Protein AF-A0A8T7H421-F1 (afdb_monomer)

pLDDT: mean 79.04, std 17.67, range [36.38, 97.75]

Mean predicted aligned error: 9.77 Å

Nearest PDB structures (foldseek):
  7w39-assembly1_E  TM=6.438E-01  e=1.872E-03  Homo sapiens
  6nyv-assembly1_B  TM=5.032E-01  e=3.090E-02  Drosophila melanogaster
  8u9p-assembly1_B  TM=5.678E-01  e=2.489E-01  Saccharomyces cerevisiae
  8ua0-assembly1_A  TM=5.028E-01  e=2.657E-01  Saccharomyces cerevisiae
  8u9c-assembly1_A  TM=4.878E-01  e=1.477E-01  Saccharomyces cerevisiae

Radius of gyration: 18.49 Å; Cα contacts (8 Å, |Δi|>4): 214; chains: 1; bounding box: 47×34×59 Å

Structure (mmCIF, N/CA/C/O backbone):
data_AF-A0A8T7H421-F1
#
_entry.id   AF-A0A8T7H421-F1
#
loop_
_atom_site.group_PDB
_atom_site.id
_atom_site.type_symbol
_atom_site.label_atom_id
_atom_site.label_alt_id
_atom_site.label_comp_id
_atom_site.label_asym_id
_atom_site.label_entity_id
_atom_site.label_seq_id
_atom_site.pdbx_PDB_ins_code
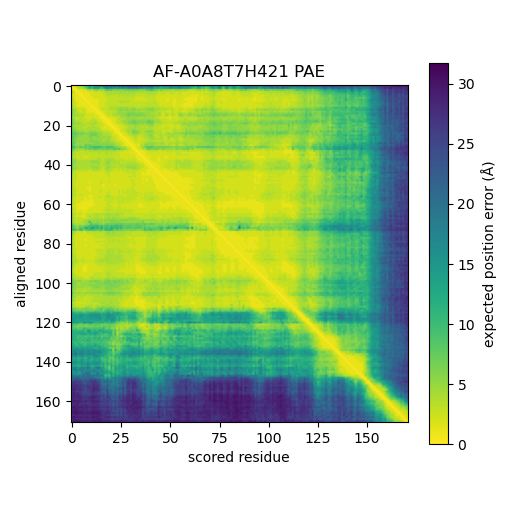_atom_site.Cartn_x
_atom_site.Cartn_y
_atom_site.Cartn_z
_atom_site.occupancy
_atom_site.B_iso_or_equiv
_atom_site.auth_seq_id
_atom_site.auth_comp_id
_atom_site.auth_asym_id
_atom_site.auth_atom_id
_atom_site.pdbx_PDB_model_num
ATOM 1 N N . MET A 1 1 ? -11.837 15.841 2.166 1.00 58.09 1 MET A N 1
ATOM 2 C CA . MET A 1 1 ? -12.319 14.524 1.703 1.00 58.09 1 MET A CA 1
ATOM 3 C C . MET A 1 1 ? -11.837 14.192 0.300 1.00 58.09 1 MET A C 1
ATOM 5 O O . MET A 1 1 ? -11.325 13.095 0.163 1.00 58.09 1 MET A O 1
ATOM 9 N N . SER A 1 2 ? -11.836 15.127 -0.667 1.00 73.56 2 SER A N 1
ATOM 10 C CA . SER A 1 2 ? -11.348 14.857 -2.041 1.00 73.56 2 SER A CA 1
ATOM 11 C C . SER A 1 2 ? -9.979 14.160 -2.110 1.00 73.56 2 SER A C 1
ATOM 13 O O . SER A 1 2 ? -9.803 13.221 -2.872 1.00 73.56 2 SER A O 1
ATOM 15 N N . ARG A 1 3 ? -9.022 14.535 -1.247 1.00 87.00 3 ARG A N 1
ATOM 16 C CA . ARG A 1 3 ? -7.686 13.911 -1.228 1.00 87.00 3 ARG A CA 1
ATOM 17 C C . ARG A 1 3 ? -7.670 12.429 -0.848 1.00 87.00 3 ARG A C 1
ATOM 19 O O . ARG A 1 3 ? -6.850 11.694 -1.381 1.00 87.00 3 ARG A O 1
ATOM 26 N N . LEU A 1 4 ? -8.549 11.983 0.051 1.00 90.12 4 LEU A N 1
ATOM 27 C CA . LEU A 1 4 ? -8.558 10.581 0.476 1.00 90.12 4 LEU A CA 1
ATOM 28 C C . LEU A 1 4 ? -9.050 9.679 -0.663 1.00 90.12 4 LEU A C 1
ATOM 30 O O . LEU A 1 4 ? -8.473 8.626 -0.902 1.00 90.12 4 LEU A O 1
ATOM 34 N N . GLU A 1 5 ? -10.063 10.131 -1.401 1.00 91.31 5 GLU A N 1
ATOM 35 C CA . GLU A 1 5 ? -10.576 9.465 -2.604 1.00 91.31 5 GLU A CA 1
ATOM 36 C C . GLU A 1 5 ? -9.536 9.470 -3.733 1.00 91.31 5 GLU A C 1
ATOM 38 O O . GLU A 1 5 ? -9.371 8.473 -4.430 1.00 91.31 5 GLU A O 1
ATOM 43 N N . GLU A 1 6 ? -8.764 10.554 -3.874 1.00 92.81 6 GLU A N 1
ATOM 44 C CA . GLU A 1 6 ? -7.654 10.622 -4.832 1.00 92.81 6 GLU A CA 1
ATOM 45 C C . GLU A 1 6 ? -6.535 9.613 -4.522 1.00 92.81 6 GLU A C 1
ATOM 47 O O . GLU A 1 6 ? -5.961 9.039 -5.448 1.00 92.81 6 GLU A O 1
ATOM 52 N N . TRP A 1 7 ? -6.230 9.372 -3.242 1.00 94.88 7 TRP A N 1
ATOM 53 C CA . TRP A 1 7 ? -5.279 8.333 -2.826 1.00 94.88 7 TRP A CA 1
ATOM 54 C C . TRP A 1 7 ? -5.855 6.916 -2.929 1.00 94.88 7 TRP A C 1
ATOM 56 O O . TRP A 1 7 ? -5.092 5.965 -3.091 1.00 94.88 7 TRP A O 1
ATOM 66 N N . ASN A 1 8 ? -7.183 6.775 -2.863 1.00 96.31 8 ASN A N 1
ATOM 67 C CA . ASN A 1 8 ? -7.899 5.497 -2.839 1.00 96.31 8 ASN A CA 1
ATOM 68 C C . ASN A 1 8 ? -8.904 5.363 -4.001 1.00 96.31 8 ASN A C 1
ATOM 70 O O . ASN A 1 8 ? -10.081 5.066 -3.787 1.00 96.31 8 ASN A O 1
ATOM 74 N N . PRO A 1 9 ? -8.475 5.543 -5.260 1.00 95.12 9 PRO A N 1
ATOM 75 C CA . PRO A 1 9 ? -9.381 5.620 -6.409 1.00 95.12 9 PRO A CA 1
ATOM 76 C C . PRO A 1 9 ? -10.135 4.306 -6.688 1.00 95.12 9 PRO A C 1
ATOM 78 O O . PRO A 1 9 ? -11.164 4.304 -7.366 1.00 95.12 9 PRO A O 1
ATOM 81 N N . TRP A 1 10 ? -9.665 3.181 -6.146 1.00 94.75 10 TRP A N 1
ATOM 82 C CA . TRP A 1 10 ? -10.363 1.896 -6.218 1.00 94.75 10 TRP A CA 1
ATOM 83 C C . TRP A 1 10 ? -11.687 1.876 -5.447 1.00 94.75 10 TRP A C 1
ATOM 85 O O . TRP A 1 10 ? -12.547 1.075 -5.803 1.00 94.75 10 TRP A O 1
ATOM 95 N N . TRP A 1 11 ? -11.906 2.769 -4.472 1.00 94.81 11 TRP A N 1
ATOM 96 C CA . TRP A 1 11 ? -13.218 2.918 -3.825 1.00 94.81 11 TRP A CA 1
ATOM 97 C C . TRP A 1 11 ? -14.311 3.340 -4.817 1.00 94.81 11 TRP A C 1
ATOM 99 O O . TRP A 1 11 ? -15.482 3.036 -4.619 1.00 94.81 11 TRP A O 1
ATOM 109 N N . GLU A 1 12 ? -13.925 3.970 -5.929 1.00 93.88 12 GLU A N 1
ATOM 110 C CA . GLU A 1 12 ? -14.817 4.330 -7.036 1.00 93.88 12 GLU A CA 1
ATOM 111 C C . GLU A 1 12 ? -14.719 3.349 -8.221 1.00 93.88 12 GLU A C 1
ATOM 113 O O . GLU A 1 12 ? -15.194 3.636 -9.321 1.00 93.88 12 GLU A O 1
ATOM 118 N N . GLY A 1 13 ? -14.047 2.207 -8.042 1.00 91.31 13 GLY A N 1
ATOM 119 C CA . GLY A 1 13 ? -13.808 1.228 -9.104 1.00 91.31 13 GLY A CA 1
ATOM 120 C C . GLY A 1 13 ? -12.810 1.685 -10.176 1.00 91.31 13 GLY A C 1
ATOM 121 O O . GLY A 1 13 ? -12.728 1.067 -11.239 1.00 91.31 13 GLY A O 1
ATOM 122 N N . LYS A 1 14 ? -12.040 2.756 -9.934 1.00 92.12 14 LYS A N 1
ATOM 123 C CA . LYS A 1 14 ? -11.015 3.225 -10.875 1.00 92.12 14 LYS A CA 1
ATOM 124 C C . 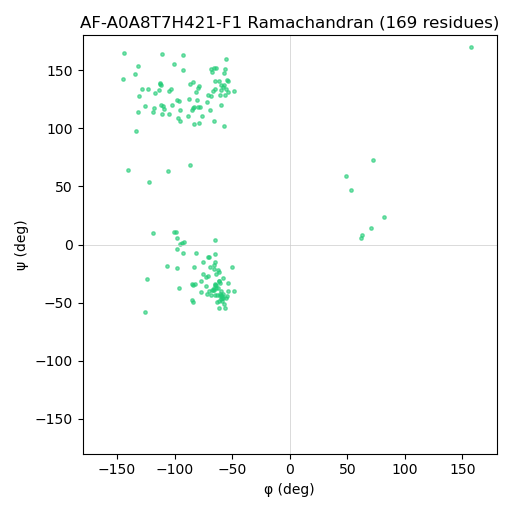LYS A 1 14 ? -9.735 2.403 -10.724 1.00 92.12 14 LYS A C 1
ATOM 126 O O . LYS A 1 14 ? -9.198 2.250 -9.627 1.00 92.12 14 LYS A O 1
ATOM 131 N N . SER A 1 15 ? -9.204 1.928 -11.849 1.00 89.31 15 SER A N 1
ATOM 132 C CA . SER A 1 15 ? -7.878 1.305 -11.890 1.00 89.31 15 SER A CA 1
ATOM 133 C C . SER A 1 15 ? -6.778 2.367 -11.900 1.00 89.31 15 SER A C 1
ATOM 135 O O . SER A 1 15 ? -6.829 3.328 -12.665 1.00 89.31 15 SER A O 1
ATOM 137 N N . THR A 1 16 ? -5.755 2.158 -11.074 1.00 87.56 16 THR A N 1
ATOM 138 C CA . THR A 1 16 ? -4.487 2.914 -11.086 1.00 87.56 16 THR A CA 1
ATOM 139 C C . THR A 1 16 ? -3.372 2.205 -11.841 1.00 87.56 16 THR A C 1
ATOM 141 O O . THR A 1 16 ? -2.271 2.744 -11.964 1.00 87.56 16 THR A O 1
ATOM 144 N N . LEU A 1 17 ? -3.624 0.986 -12.315 1.00 86.50 17 LEU A N 1
ATOM 145 C CA . LEU A 1 17 ? -2.619 0.197 -13.005 1.00 86.50 17 LEU A CA 1
ATOM 146 C C . LEU A 1 17 ? -2.607 0.548 -14.492 1.00 86.50 17 LEU A C 1
ATOM 148 O O . LEU A 1 17 ? -3.673 0.676 -15.103 1.00 86.50 17 LEU A O 1
ATOM 152 N N . PRO A 1 18 ? -1.419 0.670 -15.102 1.00 78.75 18 PRO A N 1
ATOM 153 C CA . PRO A 1 18 ? -1.322 0.847 -16.539 1.00 78.75 18 PRO A CA 1
ATOM 154 C C . PRO A 1 18 ? -1.823 -0.414 -17.261 1.00 78.75 18 PRO A C 1
ATOM 156 O O . PRO A 1 18 ? -1.733 -1.527 -16.743 1.00 78.75 18 PRO A O 1
ATOM 159 N N . SER A 1 19 ? -2.339 -0.251 -18.481 1.00 79.25 19 SER A N 1
ATOM 160 C CA . SER A 1 19 ? -2.913 -1.354 -19.270 1.00 79.25 19 SER A CA 1
ATOM 161 C C . SER A 1 19 ? -1.907 -2.454 -19.621 1.00 79.25 19 SER A C 1
ATOM 163 O O . SER A 1 19 ? -2.299 -3.571 -19.936 1.00 79.25 19 SER A O 1
ATOM 165 N N . ASP A 1 20 ? -0.617 -2.126 -19.606 1.00 75.44 20 ASP A N 1
ATOM 166 C CA . ASP A 1 20 ? 0.501 -3.030 -19.862 1.00 75.44 20 ASP A CA 1
ATOM 167 C C . ASP A 1 20 ? 1.152 -3.551 -18.562 1.00 75.44 20 ASP A C 1
ATOM 169 O O . ASP A 1 20 ? 2.216 -4.162 -18.620 1.00 75.44 20 ASP A O 1
ATOM 173 N N . PHE A 1 21 ? 0.533 -3.335 -17.390 1.00 79.50 21 PHE A N 1
ATOM 174 C CA . PHE A 1 21 ? 1.025 -3.845 -16.107 1.00 79.50 21 PHE A CA 1
ATOM 175 C C . PHE A 1 21 ? 1.219 -5.363 -16.116 1.00 79.50 21 PHE A C 1
ATOM 177 O O . PHE A 1 21 ? 0.336 -6.118 -16.520 1.00 79.50 21 PHE A O 1
ATOM 184 N N . ILE A 1 22 ? 2.366 -5.803 -15.597 1.00 77.31 22 ILE A N 1
ATOM 185 C CA . ILE A 1 22 ? 2.711 -7.217 -15.457 1.00 77.31 22 ILE A CA 1
ATOM 186 C C . ILE A 1 22 ? 2.564 -7.603 -13.980 1.00 77.31 22 ILE A C 1
ATOM 188 O O . ILE A 1 22 ? 3.358 -7.140 -13.151 1.00 77.31 22 ILE A O 1
ATOM 192 N N . PRO A 1 23 ? 1.578 -8.450 -13.631 1.00 81.81 23 PRO A N 1
ATOM 193 C CA . PRO A 1 23 ? 1.422 -8.954 -12.276 1.00 81.81 23 PRO A CA 1
ATOM 194 C C . PRO A 1 23 ? 2.670 -9.686 -11.796 1.00 81.81 23 PRO A C 1
ATOM 196 O O . PRO A 1 23 ? 3.236 -10.520 -12.502 1.00 81.81 23 PRO A O 1
ATOM 199 N N . ARG A 1 24 ? 3.074 -9.399 -10.559 1.00 78.94 24 ARG A N 1
ATOM 200 C CA . ARG A 1 24 ? 4.169 -10.118 -9.908 1.00 78.94 24 ARG A CA 1
ATOM 201 C C . ARG A 1 24 ? 3.648 -11.398 -9.278 1.00 78.94 24 ARG A C 1
ATOM 203 O O . ARG A 1 24 ? 2.593 -11.386 -8.645 1.00 78.94 24 ARG A O 1
ATOM 210 N N . GLN A 1 25 ? 4.415 -12.477 -9.389 1.00 78.31 25 GLN A N 1
ATOM 211 C CA . GLN A 1 25 ? 4.092 -13.748 -8.738 1.00 78.31 25 GLN A CA 1
ATOM 212 C C . GLN A 1 25 ? 4.657 -13.753 -7.315 1.00 78.31 25 GLN A C 1
ATOM 214 O O . GLN A 1 25 ? 5.633 -14.438 -7.013 1.00 78.31 25 GLN A O 1
ATOM 219 N N . ILE A 1 26 ? 4.080 -12.914 -6.452 1.00 81.00 26 ILE A N 1
ATOM 220 C CA . ILE A 1 26 ? 4.490 -12.779 -5.052 1.00 81.00 26 ILE A CA 1
ATOM 221 C C . ILE A 1 26 ? 3.319 -13.177 -4.168 1.00 81.00 26 ILE A C 1
ATOM 223 O O . ILE A 1 26 ? 2.272 -12.533 -4.178 1.00 81.00 26 ILE A O 1
ATOM 227 N N . GLU A 1 27 ? 3.522 -14.226 -3.382 1.00 83.81 27 GLU A N 1
ATOM 228 C CA . GLU A 1 27 ? 2.584 -14.623 -2.342 1.00 83.81 27 GLU A CA 1
ATOM 229 C C . GLU A 1 27 ? 2.795 -13.741 -1.111 1.00 83.81 27 GLU A C 1
ATOM 231 O O . GLU A 1 27 ? 3.904 -13.643 -0.578 1.00 83.81 27 GLU A O 1
ATOM 236 N N . ILE A 1 28 ? 1.727 -13.082 -0.661 1.00 84.56 28 ILE A N 1
ATOM 237 C CA . ILE A 1 28 ? 1.751 -12.353 0.605 1.00 84.56 28 ILE A CA 1
ATOM 238 C C . ILE A 1 28 ? 1.484 -13.361 1.728 1.00 84.56 28 ILE A C 1
ATOM 240 O O . ILE A 1 28 ? 0.411 -13.970 1.741 1.00 84.56 28 ILE A O 1
ATOM 244 N N . PRO A 1 29 ? 2.425 -13.558 2.671 1.00 84.81 29 PRO A N 1
ATOM 245 C CA . PRO A 1 29 ? 2.216 -14.487 3.772 1.00 84.81 29 PRO A CA 1
ATOM 246 C C . PRO A 1 29 ? 1.064 -14.009 4.657 1.00 84.81 29 PRO A C 1
ATOM 248 O O . PRO A 1 29 ? 0.829 -12.809 4.799 1.00 84.81 29 PRO A O 1
ATOM 251 N N . SER A 1 30 ? 0.370 -14.940 5.310 1.00 84.94 30 SER A N 1
ATOM 252 C CA . SER A 1 30 ? -0.602 -14.584 6.343 1.00 84.94 30 SER A CA 1
ATOM 253 C C . SER A 1 30 ? 0.085 -13.806 7.468 1.00 84.94 30 SER A C 1
ATOM 255 O O . SER A 1 30 ? 1.118 -14.241 7.979 1.00 84.94 30 SER A O 1
ATOM 257 N N . PHE A 1 31 ? -0.509 -12.692 7.888 1.00 84.94 31 PHE A N 1
ATOM 258 C CA . PHE A 1 31 ? -0.013 -11.874 8.991 1.00 84.94 31 PHE A CA 1
ATOM 259 C C . PHE A 1 31 ? -1.156 -11.480 9.930 1.00 84.94 31 PHE A C 1
ATOM 261 O O . PHE A 1 31 ? -2.298 -11.290 9.499 1.00 84.94 31 PHE A O 1
ATOM 268 N N . ASN A 1 32 ? -0.836 -11.376 11.223 1.00 79.94 32 ASN A N 1
ATOM 269 C CA . ASN A 1 32 ? -1.830 -11.119 12.267 1.00 79.94 32 ASN A CA 1
ATOM 270 C C . ASN A 1 32 ? -2.133 -9.625 12.415 1.00 79.94 32 ASN A C 1
ATOM 272 O O . ASN A 1 32 ? -3.296 -9.244 12.387 1.00 79.94 32 ASN A O 1
ATOM 276 N N . HIS A 1 33 ? -1.092 -8.792 12.528 1.00 85.81 33 HIS A N 1
ATOM 277 C CA . HIS A 1 33 ? -1.239 -7.347 12.744 1.00 85.81 33 HIS A CA 1
ATOM 278 C C . HIS A 1 33 ? -0.487 -6.531 11.703 1.00 85.81 33 HIS A C 1
ATOM 280 O O . HIS A 1 33 ? -1.107 -5.772 10.972 1.00 85.81 33 HIS A O 1
ATOM 286 N N . THR A 1 34 ? 0.827 -6.718 11.578 1.00 90.88 34 THR A N 1
ATOM 287 C CA . THR A 1 34 ? 1.654 -5.876 10.707 1.00 90.88 34 THR A CA 1
ATOM 288 C C . THR A 1 34 ? 2.498 -6.717 9.762 1.00 90.88 34 THR A C 1
ATOM 290 O O . THR A 1 34 ? 3.162 -7.662 10.187 1.00 90.88 34 THR A O 1
ATOM 293 N N . LEU A 1 35 ? 2.512 -6.333 8.489 1.00 91.62 35 LEU A N 1
ATOM 294 C CA . LEU A 1 35 ? 3.448 -6.810 7.479 1.00 91.62 35 LEU A CA 1
ATOM 295 C C . LEU A 1 35 ? 4.278 -5.628 6.980 1.00 91.62 35 LEU A C 1
ATOM 297 O O . LEU A 1 35 ? 3.718 -4.610 6.593 1.00 91.62 35 LEU A O 1
ATOM 301 N N . SER A 1 36 ? 5.603 -5.755 6.946 1.00 91.38 36 SER A N 1
ATOM 302 C CA . SER A 1 36 ? 6.445 -4.753 6.280 1.00 91.38 36 SER A CA 1
ATOM 303 C C . SER A 1 36 ? 6.765 -5.195 4.854 1.00 91.38 36 SER A C 1
ATOM 305 O O . SER A 1 36 ? 7.326 -6.267 4.666 1.00 91.38 36 SER A O 1
ATOM 307 N N . LEU A 1 37 ? 6.447 -4.386 3.850 1.00 91.31 37 LEU A N 1
ATOM 308 C CA . LEU A 1 37 ? 6.919 -4.540 2.478 1.00 91.31 37 LEU A CA 1
ATOM 309 C C . LEU A 1 37 ? 8.158 -3.663 2.282 1.00 91.31 37 LEU A C 1
ATOM 311 O O . LEU A 1 37 ? 8.064 -2.439 2.186 1.00 91.31 37 LEU A O 1
ATOM 315 N N . THR A 1 38 ? 9.327 -4.285 2.211 1.00 89.44 38 THR A N 1
ATOM 316 C CA . THR A 1 38 ? 10.604 -3.571 2.110 1.00 89.44 38 THR A CA 1
ATOM 317 C C . THR A 1 38 ? 11.226 -3.768 0.738 1.00 89.44 38 THR A C 1
ATOM 319 O O . THR A 1 38 ? 10.821 -4.633 -0.031 1.00 89.44 38 THR A O 1
ATOM 322 N N . GLY A 1 39 ? 12.203 -2.945 0.372 1.00 85.62 39 GLY A N 1
ATOM 323 C CA . GLY A 1 39 ? 12.921 -3.114 -0.888 1.00 85.62 39 GLY A CA 1
ATOM 324 C C . GLY A 1 39 ? 13.566 -1.829 -1.368 1.00 85.62 39 GLY A C 1
ATOM 325 O O . GLY A 1 39 ? 13.286 -0.743 -0.855 1.00 85.62 39 GLY A O 1
ATOM 326 N N . VAL A 1 40 ? 14.407 -1.941 -2.393 1.00 80.00 40 VAL A N 1
ATOM 327 C CA . VAL A 1 40 ? 15.110 -0.790 -2.975 1.00 80.00 40 VAL A CA 1
ATOM 328 C C . VAL A 1 40 ? 14.131 0.297 -3.437 1.00 80.00 40 VAL A C 1
ATOM 330 O O . VAL A 1 40 ? 12.980 0.017 -3.807 1.00 80.00 40 VAL A O 1
ATOM 333 N N . LYS A 1 41 ? 14.580 1.558 -3.420 1.00 80.12 41 LYS A N 1
ATOM 334 C CA . LYS A 1 41 ? 13.832 2.653 -4.053 1.00 80.12 41 LYS A CA 1
ATOM 335 C C . LYS A 1 41 ? 13.550 2.295 -5.509 1.00 80.12 41 LYS A C 1
ATOM 337 O O . LYS A 1 41 ? 14.377 1.666 -6.166 1.00 80.12 41 LYS A O 1
ATOM 342 N N . TYR A 1 42 ? 12.358 2.660 -5.969 1.00 79.50 42 TYR A N 1
ATOM 343 C CA . TYR A 1 42 ? 11.844 2.319 -7.295 1.00 79.50 42 TYR A CA 1
ATOM 344 C C . TYR A 1 42 ? 11.651 0.823 -7.563 1.00 79.50 42 TYR A C 1
ATOM 346 O O . TYR A 1 42 ? 11.293 0.474 -8.668 1.00 79.50 42 TYR A O 1
ATOM 354 N N . GLY A 1 43 ? 11.776 -0.080 -6.586 1.00 80.06 43 GLY A N 1
ATOM 355 C CA . GLY A 1 43 ? 11.588 -1.519 -6.823 1.00 80.06 43 GLY A CA 1
ATOM 356 C C . GLY A 1 43 ? 10.170 -1.960 -7.225 1.00 80.06 43 GLY A C 1
ATOM 357 O O . GLY A 1 43 ? 9.943 -3.160 -7.342 1.00 80.06 43 GLY A O 1
ATOM 358 N N . GLY A 1 44 ? 9.220 -1.035 -7.414 1.00 85.19 44 GLY A N 1
ATOM 359 C CA . GLY A 1 44 ? 7.823 -1.312 -7.768 1.00 85.19 44 GLY A CA 1
ATOM 360 C C . GLY A 1 44 ? 6.914 -1.681 -6.590 1.00 85.19 44 GLY A C 1
ATOM 361 O O . GLY A 1 44 ? 5.907 -2.350 -6.799 1.00 85.19 44 GLY A O 1
ATOM 362 N N . LYS A 1 45 ? 7.260 -1.267 -5.360 1.00 89.25 45 LYS A N 1
ATOM 363 C CA . LYS A 1 45 ? 6.492 -1.556 -4.130 1.00 89.25 45 LYS A CA 1
ATOM 364 C C . LYS A 1 45 ? 5.079 -0.978 -4.169 1.00 89.25 45 LYS A C 1
ATOM 366 O O . LYS A 1 45 ? 4.120 -1.734 -4.061 1.00 89.25 45 LYS A O 1
ATOM 371 N N . THR A 1 46 ? 4.957 0.324 -4.411 1.00 91.38 46 THR A N 1
ATOM 372 C CA . THR A 1 46 ? 3.672 1.028 -4.519 1.00 91.38 46 THR A CA 1
ATOM 373 C C . THR A 1 46 ? 2.798 0.426 -5.618 1.00 91.38 46 THR A C 1
ATOM 375 O O . THR A 1 46 ? 1.639 0.102 -5.387 1.00 91.38 46 THR A O 1
ATOM 378 N N . THR A 1 47 ? 3.369 0.164 -6.799 1.00 90.50 47 THR A N 1
ATOM 379 C CA . THR A 1 47 ? 2.634 -0.450 -7.917 1.00 90.50 47 THR A CA 1
ATOM 380 C C . THR A 1 47 ? 2.153 -1.863 -7.584 1.00 90.50 47 THR A C 1
ATOM 382 O O . THR A 1 47 ? 1.007 -2.203 -7.870 1.00 90.50 47 THR A O 1
ATOM 385 N N . PHE A 1 48 ? 2.999 -2.684 -6.951 1.00 90.50 48 PHE A N 1
ATOM 386 C CA . PHE A 1 48 ? 2.603 -4.012 -6.481 1.00 90.50 48 PHE A CA 1
ATOM 387 C C . PHE A 1 48 ? 1.454 -3.932 -5.472 1.00 90.50 48 PHE A C 1
ATOM 389 O O . PHE A 1 48 ? 0.498 -4.693 -5.580 1.00 90.50 48 PHE A O 1
ATOM 396 N N . ILE A 1 49 ? 1.521 -2.992 -4.531 1.00 93.25 49 ILE A N 1
ATOM 397 C CA . ILE A 1 49 ? 0.473 -2.788 -3.534 1.00 93.25 49 ILE A CA 1
ATOM 398 C C . ILE A 1 49 ? -0.834 -2.334 -4.174 1.00 93.25 49 ILE A C 1
ATOM 400 O O . ILE A 1 49 ? -1.875 -2.883 -3.841 1.00 93.25 49 ILE A O 1
ATOM 404 N N . HIS A 1 50 ? -0.801 -1.407 -5.129 1.00 93.25 50 HIS A N 1
ATOM 405 C CA . HIS A 1 50 ? -2.004 -0.993 -5.854 1.00 93.25 50 HIS A CA 1
ATOM 406 C C . HIS A 1 50 ? -2.672 -2.177 -6.560 1.00 93.25 50 HIS A C 1
ATOM 408 O O . HIS A 1 50 ? -3.891 -2.332 -6.496 1.00 93.25 50 HIS A O 1
ATOM 414 N N . TYR A 1 51 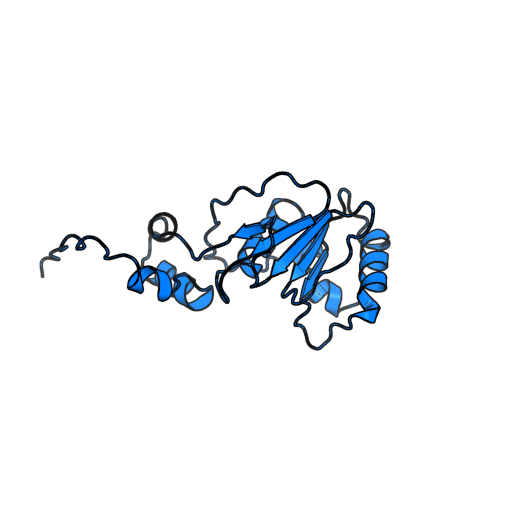? -1.872 -3.045 -7.186 1.00 91.75 51 TYR A N 1
ATOM 415 C CA . TYR A 1 51 ? -2.371 -4.290 -7.758 1.00 91.75 51 TYR A CA 1
ATOM 416 C C . TYR A 1 51 ? -2.971 -5.207 -6.693 1.00 91.75 51 TYR A C 1
ATOM 418 O O . TYR A 1 51 ? -4.102 -5.662 -6.842 1.00 91.75 51 TYR A O 1
ATOM 426 N N . PHE A 1 52 ? -2.254 -5.426 -5.595 1.00 92.44 52 PHE A N 1
ATOM 427 C CA . PHE A 1 52 ? -2.701 -6.282 -4.504 1.00 92.44 52 PHE A CA 1
ATOM 428 C C . PHE A 1 52 ? -4.030 -5.816 -3.888 1.00 92.44 52 PHE A C 1
ATOM 430 O O . PHE A 1 52 ? -4.934 -6.627 -3.693 1.00 92.44 52 PHE A O 1
ATOM 437 N N . ILE A 1 53 ? -4.172 -4.511 -3.641 1.00 93.94 53 ILE A N 1
ATOM 438 C CA . ILE A 1 53 ? -5.401 -3.873 -3.156 1.00 93.94 53 ILE A CA 1
ATOM 439 C C . ILE A 1 53 ? -6.557 -4.173 -4.105 1.00 93.94 53 ILE A C 1
ATOM 441 O O . ILE A 1 53 ? -7.563 -4.732 -3.685 1.00 93.94 53 ILE A O 1
ATOM 445 N N . GLN A 1 54 ? -6.403 -3.868 -5.395 1.00 92.25 54 GLN A N 1
ATOM 446 C CA . GLN A 1 54 ? -7.486 -4.040 -6.367 1.00 92.25 54 GLN A CA 1
ATOM 447 C C . GLN A 1 54 ? -7.941 -5.498 -6.510 1.00 92.25 54 GLN A C 1
ATOM 449 O O . GLN A 1 54 ? -9.111 -5.735 -6.790 1.00 92.25 54 GLN A O 1
ATOM 454 N N . GLN A 1 55 ? -7.038 -6.468 -6.333 1.00 91.38 55 GLN A N 1
ATOM 455 C CA . GLN A 1 55 ? -7.376 -7.888 -6.470 1.00 91.38 55 GLN A CA 1
ATOM 456 C C . GLN A 1 55 ? -7.966 -8.509 -5.200 1.00 91.38 55 GLN A C 1
ATOM 458 O O . GLN A 1 55 ? -8.786 -9.420 -5.297 1.00 91.38 55 GLN A O 1
ATOM 463 N N . HIS A 1 56 ? -7.533 -8.066 -4.017 1.00 92.31 56 HIS A N 1
ATOM 464 C CA . HIS A 1 56 ? -7.822 -8.780 -2.768 1.00 92.31 56 HIS A CA 1
ATOM 465 C C . HIS A 1 56 ? -8.516 -7.933 -1.707 1.00 92.31 56 HIS A C 1
ATOM 467 O O . HIS A 1 56 ? -9.264 -8.476 -0.899 1.00 92.31 56 HIS A O 1
ATOM 473 N N . TYR A 1 57 ? -8.277 -6.623 -1.699 1.00 94.44 57 TYR A N 1
ATOM 474 C CA . TYR A 1 57 ? -8.752 -5.716 -0.658 1.00 94.44 57 TYR A CA 1
ATOM 475 C C . TYR A 1 57 ? -9.210 -4.381 -1.255 1.00 94.44 57 TYR A C 1
ATOM 477 O O . TYR A 1 57 ? -8.621 -3.345 -0.949 1.00 94.44 57 TYR A O 1
ATOM 485 N N . PRO A 1 58 ? -10.265 -4.370 -2.092 1.00 95.38 58 PRO A N 1
ATOM 486 C CA . PRO A 1 58 ? -10.760 -3.147 -2.729 1.00 95.38 58 PRO A CA 1
ATOM 487 C C . PRO A 1 58 ? -11.329 -2.132 -1.723 1.00 95.38 58 PRO A C 1
ATOM 489 O O . PRO A 1 58 ? -11.614 -1.000 -2.086 1.00 95.38 58 PRO A O 1
ATOM 492 N N . GLU A 1 59 ? -11.475 -2.520 -0.456 1.00 96.88 59 GLU A N 1
ATOM 493 C CA . GLU A 1 59 ? -11.866 -1.656 0.657 1.00 96.88 59 GLU A CA 1
ATOM 494 C C . GLU A 1 59 ? -10.652 -1.178 1.472 1.00 96.88 59 GLU A C 1
ATOM 496 O O . GLU A 1 59 ? -10.836 -0.597 2.529 1.00 96.88 59 GLU A O 1
ATOM 501 N N . ALA A 1 60 ? -9.403 -1.447 1.080 1.00 97.44 60 ALA A N 1
ATOM 502 C CA . ALA A 1 60 ? -8.245 -1.019 1.869 1.00 97.44 60 ALA A CA 1
ATOM 503 C C . ALA A 1 60 ? -8.095 0.511 1.876 1.00 97.44 60 ALA A C 1
ATOM 505 O O . ALA A 1 60 ? -8.404 1.177 0.883 1.00 97.44 60 ALA A O 1
ATOM 506 N N . LEU A 1 61 ? -7.568 1.039 2.983 1.00 97.62 61 LEU A N 1
ATOM 507 C CA . LEU A 1 61 ? -7.131 2.425 3.115 1.00 97.62 61 LEU A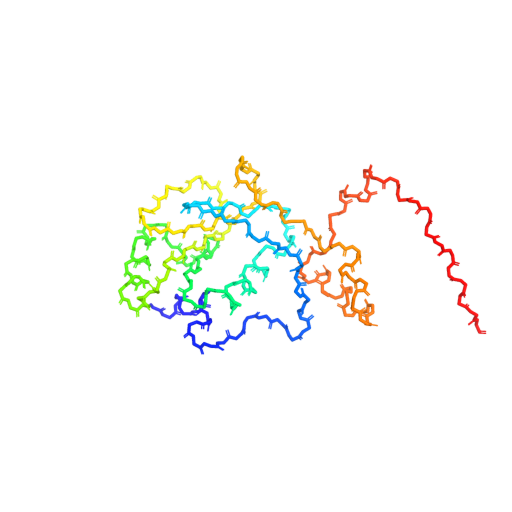 CA 1
ATOM 508 C C . LEU A 1 61 ? -5.630 2.519 2.837 1.00 97.62 61 LEU A C 1
ATOM 510 O O . LEU A 1 61 ? -4.816 2.005 3.596 1.00 97.62 61 LEU A O 1
ATOM 514 N N . TYR A 1 62 ? -5.262 3.218 1.777 1.00 97.75 62 TYR A N 1
ATOM 515 C CA . TYR A 1 62 ? -3.899 3.580 1.422 1.00 97.75 62 TYR A CA 1
ATOM 516 C C . TYR A 1 62 ? -3.626 5.046 1.763 1.00 97.75 62 TYR A C 1
ATOM 518 O O . TYR A 1 62 ? -4.429 5.934 1.457 1.00 97.75 62 TYR A O 1
ATOM 526 N N . ILE A 1 63 ? -2.475 5.293 2.388 1.00 96.19 63 ILE A N 1
ATOM 527 C CA . ILE A 1 63 ? -2.000 6.626 2.751 1.00 96.19 63 ILE A CA 1
ATOM 528 C C . ILE A 1 63 ? -0.537 6.770 2.304 1.00 96.19 63 ILE A C 1
ATOM 530 O O . ILE A 1 63 ? 0.338 6.102 2.864 1.00 96.19 63 ILE A O 1
ATOM 534 N N . PRO A 1 64 ? -0.240 7.658 1.340 1.00 95.31 64 PRO A N 1
ATOM 535 C CA . PRO A 1 64 ? 1.127 8.018 0.989 1.00 95.31 64 PRO A CA 1
ATOM 536 C C . PRO A 1 64 ? 1.688 9.019 2.009 1.00 95.31 64 PRO A C 1
ATOM 538 O O . PRO A 1 64 ? 1.346 10.200 1.974 1.00 95.31 64 PRO A O 1
ATOM 541 N N . LEU A 1 65 ? 2.563 8.579 2.921 1.00 93.88 65 LEU A N 1
ATOM 542 C CA . LEU A 1 65 ? 3.105 9.463 3.967 1.00 93.88 65 LEU A CA 1
ATOM 543 C C . LEU A 1 65 ? 4.057 10.534 3.415 1.00 93.88 65 LEU A C 1
ATOM 545 O O . LEU A 1 65 ? 4.295 11.543 4.076 1.00 93.88 65 LEU A O 1
ATOM 549 N N . SER A 1 66 ? 4.587 10.325 2.208 1.00 91.56 66 SER A N 1
ATOM 550 C CA . SER A 1 66 ? 5.425 11.284 1.485 1.00 91.56 66 SER A CA 1
ATOM 551 C C . SER A 1 66 ? 4.630 12.374 0.753 1.00 91.56 66 SER A C 1
ATOM 553 O O . SER A 1 66 ? 5.232 13.315 0.229 1.00 91.56 66 SER A O 1
ATOM 555 N N . ASP A 1 67 ? 3.295 12.284 0.707 1.00 92.94 67 ASP A N 1
ATOM 556 C CA . ASP A 1 67 ? 2.454 13.304 0.080 1.00 92.94 67 ASP A CA 1
ATOM 557 C C . ASP A 1 67 ? 2.501 14.613 0.897 1.00 92.94 67 ASP A C 1
ATOM 559 O O . ASP A 1 67 ? 2.253 14.598 2.104 1.00 92.94 67 ASP A O 1
ATOM 563 N N . PRO A 1 68 ? 2.789 15.774 0.277 1.00 89.69 68 PRO A N 1
ATOM 564 C CA . PRO A 1 68 ? 2.934 17.045 0.992 1.00 89.69 68 PRO A CA 1
ATOM 565 C C . PRO A 1 68 ? 1.643 17.543 1.658 1.00 89.69 68 PRO A C 1
ATOM 567 O O . PRO A 1 68 ? 1.693 18.459 2.479 1.00 89.69 68 PRO A O 1
ATOM 570 N N . TYR A 1 69 ? 0.486 16.983 1.301 1.00 88.25 69 TYR A N 1
ATOM 571 C CA . TYR A 1 69 ? -0.802 17.288 1.919 1.00 88.25 69 TYR A CA 1
ATOM 572 C C . TYR A 1 69 ? -1.141 16.341 3.074 1.00 88.25 69 TYR A C 1
ATOM 574 O O . TYR A 1 69 ? -2.130 16.571 3.777 1.00 88.25 69 TYR A O 1
ATOM 582 N N . PHE A 1 70 ? -0.344 15.294 3.299 1.00 89.31 70 PHE A N 1
ATOM 583 C CA . PHE A 1 70 ? -0.492 14.441 4.464 1.00 89.31 70 PHE A CA 1
ATOM 584 C C . PHE A 1 70 ? -0.046 15.185 5.729 1.00 89.31 70 PHE A C 1
ATOM 586 O O . PHE A 1 70 ? 1.056 15.723 5.816 1.00 89.31 70 PHE A O 1
ATOM 593 N N . ASN A 1 71 ? -0.911 15.189 6.743 1.00 87.75 71 ASN A N 1
ATOM 594 C CA . ASN A 1 71 ? -0.570 15.668 8.075 1.00 87.75 71 ASN A CA 1
ATOM 595 C C . ASN A 1 71 ? -0.514 14.470 9.039 1.00 87.75 71 ASN A C 1
ATOM 597 O O . ASN A 1 71 ? -1.551 13.840 9.258 1.00 87.75 71 ASN A O 1
ATOM 601 N N . PRO A 1 72 ? 0.629 14.170 9.677 1.00 81.12 72 PRO A N 1
ATOM 602 C CA . PRO A 1 72 ? 0.739 13.056 10.618 1.00 81.12 72 PRO A CA 1
ATOM 603 C C . PRO A 1 72 ? -0.296 13.078 11.749 1.00 81.12 72 PRO A C 1
ATOM 605 O O . PRO A 1 72 ? -0.774 12.024 12.162 1.00 81.12 72 PRO A O 1
ATOM 608 N N . THR A 1 73 ? -0.711 14.262 12.217 1.00 81.88 73 THR A N 1
ATOM 609 C CA . THR A 1 73 ? -1.720 14.376 13.286 1.00 81.88 73 THR A CA 1
ATOM 610 C C . THR A 1 73 ? -3.132 13.999 12.834 1.00 81.88 73 THR A C 1
ATOM 612 O O . THR A 1 73 ? -4.018 13.843 13.669 1.00 81.88 73 THR A O 1
ATOM 615 N N . SER A 1 74 ? -3.350 13.831 11.526 1.00 85.75 74 SER A N 1
ATOM 616 C CA . SER A 1 74 ? -4.642 13.461 10.939 1.00 85.75 74 SER A CA 1
ATOM 617 C C . SER A 1 74 ? -4.804 11.961 10.680 1.00 85.75 74 SER A C 1
ATOM 619 O O . SER A 1 74 ? -5.870 11.548 10.232 1.00 85.75 74 SER A O 1
ATOM 621 N N . LEU A 1 75 ? -3.805 11.123 10.999 1.00 90.25 75 LEU A N 1
ATOM 622 C CA . LEU A 1 75 ? -3.904 9.677 10.767 1.00 90.25 75 LEU A CA 1
ATOM 623 C C . LEU A 1 75 ? -5.139 9.070 11.449 1.00 90.25 75 LEU A C 1
ATOM 625 O O . LEU A 1 75 ? -5.890 8.348 10.800 1.00 90.25 75 LEU A O 1
ATOM 629 N N . SER A 1 76 ? -5.401 9.410 12.715 1.00 91.50 76 SER A N 1
ATOM 630 C CA . SER A 1 76 ? -6.599 8.937 13.423 1.00 91.50 76 SER A CA 1
ATOM 631 C C . SER A 1 76 ? -7.890 9.361 12.724 1.00 91.50 76 SER A C 1
ATOM 633 O O . SER A 1 76 ? -8.793 8.548 12.580 1.00 91.50 76 SER A O 1
ATOM 635 N N . GLN A 1 77 ? -7.954 10.588 12.203 1.00 92.50 77 GLN A N 1
ATOM 636 C CA . GLN A 1 77 ? -9.124 11.101 11.486 1.00 92.50 77 GLN A CA 1
ATOM 637 C C . GLN A 1 77 ? -9.369 10.344 10.175 1.00 92.50 77 GLN A C 1
ATOM 639 O O . GLN A 1 77 ? -10.515 10.055 9.834 1.00 92.50 77 GLN A O 1
ATOM 644 N N . TYR A 1 78 ? -8.307 9.987 9.445 1.00 93.94 78 TYR A N 1
ATOM 645 C CA . TYR A 1 78 ? -8.433 9.163 8.239 1.00 93.94 78 TYR A CA 1
ATOM 646 C C . TYR A 1 78 ? -8.909 7.751 8.560 1.00 93.94 78 TYR A C 1
ATOM 648 O O . TYR A 1 78 ? -9.745 7.213 7.837 1.00 93.94 78 TYR A O 1
ATOM 656 N N . VAL A 1 79 ? -8.418 7.170 9.655 1.00 94.44 79 VAL A N 1
ATOM 657 C CA . VAL A 1 79 ? -8.836 5.841 10.111 1.00 94.44 79 VAL A CA 1
ATOM 658 C C . VAL A 1 79 ? -10.284 5.851 10.595 1.00 94.44 79 VAL A C 1
ATOM 660 O O . VAL A 1 79 ? -11.051 4.971 10.221 1.00 94.44 79 VAL A O 1
ATOM 663 N N . GLU A 1 80 ? -10.694 6.860 11.359 1.00 94.56 80 GLU A N 1
ATOM 664 C CA . GLU A 1 80 ? -12.083 7.033 11.792 1.00 94.56 80 GLU A CA 1
ATOM 665 C C . GLU A 1 80 ? -13.032 7.171 10.599 1.00 94.56 80 GLU A C 1
ATOM 667 O O . GLU A 1 80 ? -14.054 6.486 10.543 1.00 94.56 80 GLU A O 1
ATOM 672 N N . TYR A 1 81 ? -12.678 8.006 9.616 1.00 94.12 81 TYR A N 1
ATOM 673 C CA . TYR A 1 81 ? -13.438 8.118 8.373 1.00 94.12 81 TYR A CA 1
ATOM 674 C C . TYR A 1 81 ? -13.525 6.774 7.651 1.00 94.12 81 TYR A C 1
ATOM 676 O O . TYR A 1 81 ? -14.608 6.351 7.262 1.00 94.12 81 TYR A O 1
ATOM 684 N N . TYR A 1 82 ? -12.392 6.092 7.495 1.00 95.88 82 TYR A N 1
ATOM 685 C CA . TYR A 1 82 ? -12.314 4.804 6.823 1.00 95.88 82 TYR A CA 1
ATOM 686 C C . TYR A 1 82 ? -13.237 3.764 7.465 1.00 95.88 82 TYR A C 1
ATOM 688 O O . TYR A 1 82 ? -14.067 3.163 6.787 1.00 95.88 82 TYR A O 1
ATOM 696 N N . LEU A 1 83 ? -13.156 3.601 8.783 1.00 96.44 83 LEU A N 1
ATOM 697 C CA . LEU A 1 83 ? -13.982 2.638 9.505 1.00 96.44 83 LEU A CA 1
ATOM 698 C C . LEU A 1 83 ? -15.472 2.986 9.454 1.00 96.44 83 LEU A C 1
ATOM 700 O O . LEU A 1 83 ? -16.304 2.086 9.426 1.00 96.44 83 LEU A O 1
ATOM 704 N N . LYS A 1 84 ? -15.817 4.275 9.447 1.00 95.88 84 LYS A N 1
ATOM 705 C CA . LYS A 1 84 ? -17.210 4.720 9.503 1.00 95.88 84 LYS A CA 1
ATOM 706 C C . LYS A 1 84 ? -17.886 4.764 8.134 1.00 95.88 84 LYS A C 1
ATOM 708 O O . LYS A 1 84 ? -19.017 4.311 8.005 1.00 95.88 84 LYS A O 1
ATOM 713 N N . GLU A 1 85 ? -17.226 5.360 7.148 1.00 95.44 85 GLU A N 1
ATOM 714 C CA . GLU A 1 85 ? -17.834 5.700 5.858 1.00 95.44 85 GLU A CA 1
ATOM 715 C C . GLU A 1 85 ? -17.556 4.628 4.799 1.00 95.44 85 GLU A C 1
ATOM 717 O O . GLU A 1 85 ? -18.447 4.304 4.019 1.00 95.44 85 GLU A O 1
ATOM 722 N N . ILE A 1 86 ? -16.356 4.029 4.795 1.00 95.88 86 ILE A N 1
ATOM 723 C CA . ILE A 1 86 ? -16.056 2.880 3.919 1.00 95.88 86 ILE A CA 1
ATOM 724 C C . ILE A 1 86 ? -16.571 1.582 4.547 1.00 95.88 86 ILE A C 1
ATOM 726 O O .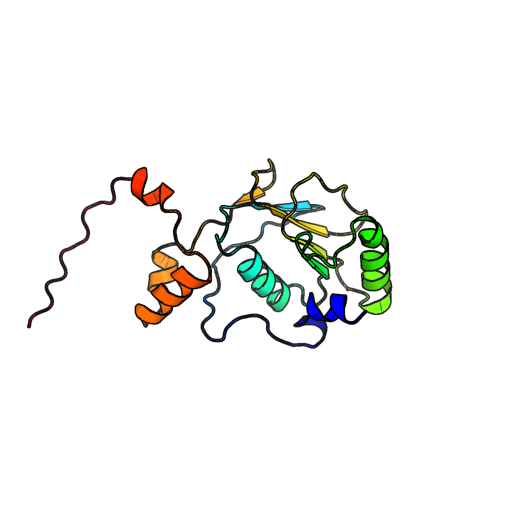 ILE A 1 86 ? -17.040 0.709 3.824 1.00 95.88 86 ILE A O 1
ATOM 730 N N . ASN A 1 87 ? -16.532 1.477 5.883 1.00 96.12 87 ASN A N 1
ATOM 731 C CA . ASN A 1 87 ? -17.046 0.340 6.656 1.00 96.12 87 ASN A CA 1
ATOM 732 C C . ASN A 1 87 ? -16.554 -1.026 6.117 1.00 96.12 87 ASN A C 1
ATOM 734 O O . ASN A 1 87 ? -17.360 -1.869 5.713 1.00 96.12 87 ASN A O 1
ATOM 738 N N . PRO A 1 88 ? -15.225 -1.238 6.080 1.00 96.62 88 PRO A N 1
ATOM 739 C CA . PRO A 1 88 ? -14.614 -2.411 5.465 1.00 96.62 88 PRO A CA 1
ATOM 740 C C . PRO A 1 88 ? -14.984 -3.704 6.198 1.00 96.62 88 PRO A C 1
ATOM 742 O O . PRO A 1 88 ? -14.950 -3.781 7.428 1.00 96.62 88 PRO A O 1
ATOM 745 N N . SER A 1 89 ? -15.227 -4.767 5.436 1.00 95.44 89 SER A N 1
ATOM 746 C CA . SER A 1 89 ? -15.459 -6.109 5.988 1.00 95.44 89 SER A CA 1
ATOM 747 C C . SER A 1 89 ? -14.227 -6.673 6.712 1.00 95.44 89 SER A C 1
ATOM 749 O O . SER A 1 89 ? -14.342 -7.361 7.728 1.00 95.44 89 SER A O 1
ATOM 751 N N . GLN A 1 90 ? -13.037 -6.346 6.204 1.00 94.38 90 GLN A N 1
ATOM 752 C CA . GLN A 1 90 ? -11.747 -6.653 6.808 1.00 94.38 90 GLN A CA 1
ATOM 753 C C . GLN A 1 90 ? -10.864 -5.393 6.779 1.00 94.38 90 GLN A C 1
ATOM 755 O O . GLN A 1 90 ? -10.235 -5.127 5.752 1.00 94.38 90 GLN A O 1
ATOM 760 N N . PRO A 1 91 ? -10.780 -4.624 7.884 1.00 96.31 91 PRO A N 1
ATOM 761 C CA . PRO A 1 91 ? -10.007 -3.387 7.924 1.00 96.31 91 PRO A CA 1
ATOM 762 C C . PRO A 1 91 ? -8.525 -3.625 7.619 1.00 96.31 91 PRO A C 1
ATOM 764 O O . PRO A 1 91 ? -7.831 -4.352 8.341 1.00 96.31 91 PRO A O 1
ATOM 767 N N . ILE A 1 92 ? -8.035 -2.989 6.554 1.00 96.94 92 ILE A N 1
ATOM 768 C CA . ILE A 1 92 ? -6.620 -2.982 6.183 1.00 96.94 92 ILE A CA 1
ATOM 769 C C . ILE A 1 92 ? -6.179 -1.554 5.903 1.00 96.94 92 ILE A C 1
ATOM 771 O O . ILE A 1 92 ? -6.775 -0.857 5.083 1.00 96.94 92 ILE A O 1
ATOM 775 N N . ILE A 1 93 ? -5.089 -1.156 6.555 1.00 97.44 93 ILE A N 1
ATOM 776 C CA . ILE A 1 93 ? -4.414 0.117 6.316 1.00 97.44 93 ILE A CA 1
ATOM 777 C C . ILE A 1 93 ? -3.051 -0.147 5.696 1.00 97.44 93 ILE A C 1
ATOM 779 O O . ILE A 1 93 ? -2.315 -1.043 6.111 1.00 97.44 93 ILE A O 1
ATOM 783 N N . ILE A 1 94 ? -2.700 0.661 4.709 1.00 97.06 94 ILE A N 1
ATOM 784 C CA . ILE A 1 94 ? -1.445 0.584 3.990 1.00 97.06 94 ILE A CA 1
ATOM 785 C C . ILE A 1 94 ? -0.794 1.955 4.055 1.00 97.06 94 ILE A C 1
ATOM 787 O O . ILE A 1 94 ? -1.364 2.943 3.599 1.00 97.06 94 ILE A O 1
ATOM 791 N N . LEU A 1 95 ? 0.391 2.007 4.652 1.00 96.25 95 LEU A N 1
ATOM 792 C CA . LEU A 1 95 ? 1.155 3.237 4.817 1.00 96.25 95 LEU A CA 1
ATOM 793 C C . LEU A 1 95 ? 2.364 3.173 3.886 1.00 96.25 95 LEU A C 1
ATOM 795 O O . LEU A 1 95 ? 3.200 2.281 4.049 1.00 96.25 95 LEU A O 1
ATOM 799 N N . ASP A 1 96 ? 2.435 4.077 2.907 1.00 95.81 96 ASP A N 1
ATOM 800 C CA . ASP A 1 96 ? 3.567 4.164 1.978 1.00 95.81 96 ASP A CA 1
ATOM 801 C C . ASP A 1 96 ? 4.635 5.149 2.457 1.00 95.81 96 ASP A C 1
ATOM 803 O O . ASP A 1 96 ? 4.322 6.123 3.138 1.00 95.81 96 ASP A O 1
ATOM 807 N N . ASP A 1 97 ? 5.888 4.884 2.092 1.00 92.94 97 ASP A N 1
ATOM 808 C CA . ASP A 1 97 ? 7.076 5.651 2.480 1.00 92.94 97 ASP A CA 1
ATOM 809 C C . ASP A 1 97 ? 7.231 5.845 4.002 1.00 92.94 97 ASP A C 1
ATOM 811 O O . ASP A 1 97 ? 7.539 6.926 4.503 1.00 92.94 97 ASP A O 1
ATOM 815 N N . VAL A 1 98 ? 7.064 4.764 4.767 1.00 92.00 98 VAL A N 1
ATOM 816 C CA . VAL A 1 98 ? 7.275 4.768 6.220 1.00 92.00 98 VAL A CA 1
ATOM 817 C C . VAL A 1 98 ? 8.767 4.921 6.545 1.00 92.00 98 VAL A C 1
ATOM 819 O O . VAL A 1 98 ? 9.577 4.035 6.256 1.00 92.00 98 VAL A O 1
ATOM 822 N N . GLU A 1 99 ? 9.136 6.032 7.187 1.00 87.12 99 GLU A N 1
ATOM 823 C CA . GLU A 1 99 ? 10.514 6.302 7.639 1.00 87.12 99 GLU A CA 1
ATOM 824 C C . GLU A 1 99 ? 10.757 5.966 9.117 1.00 87.12 99 GLU A C 1
ATOM 826 O O . GLU A 1 99 ? 11.899 5.780 9.546 1.00 87.12 99 GLU A O 1
ATOM 831 N N . HIS A 1 100 ? 9.689 5.877 9.908 1.00 83.81 100 HIS A N 1
ATOM 832 C CA . HIS A 1 100 ? 9.747 5.667 11.351 1.00 83.81 100 HIS A CA 1
ATOM 833 C C . HIS A 1 100 ? 8.796 4.549 11.777 1.00 83.81 100 HIS A C 1
ATOM 835 O O . HIS A 1 100 ? 7.793 4.320 11.104 1.00 83.81 100 HIS A O 1
ATOM 841 N N . PRO A 1 101 ? 9.074 3.852 12.894 1.00 83.12 101 PRO A N 1
ATOM 842 C CA . PRO A 1 101 ? 8.137 2.881 13.441 1.00 83.12 101 PRO A CA 1
ATOM 843 C C . PRO A 1 101 ? 6.757 3.511 13.657 1.00 83.12 101 PRO A C 1
ATOM 845 O O . PRO A 1 101 ? 6.649 4.581 14.253 1.00 83.12 101 PRO A O 1
ATOM 848 N N . ILE A 1 102 ? 5.719 2.829 13.179 1.00 85.69 102 ILE A N 1
ATOM 849 C CA . ILE A 1 102 ? 4.325 3.204 13.405 1.00 85.69 102 ILE A CA 1
ATOM 850 C C . ILE A 1 102 ? 3.753 2.251 14.447 1.00 85.69 102 ILE A C 1
ATOM 852 O O . ILE A 1 102 ? 3.931 1.034 14.342 1.00 85.69 102 ILE A O 1
ATOM 856 N N . GLU A 1 103 ? 3.083 2.801 15.456 1.00 87.31 103 GLU A N 1
ATOM 857 C CA . GLU A 1 103 ? 2.388 1.989 16.448 1.00 87.31 103 GLU A CA 1
ATOM 858 C C . GLU A 1 103 ? 1.237 1.212 15.786 1.00 87.31 103 GLU A C 1
ATOM 860 O O . GLU A 1 103 ? 0.481 1.790 14.999 1.00 87.31 103 GLU A O 1
ATOM 865 N N . PRO A 1 104 ? 1.088 -0.093 16.075 1.00 88.12 104 PRO A N 1
ATOM 866 C CA . PRO A 1 104 ? -0.030 -0.868 15.563 1.00 88.12 104 PRO A CA 1
ATOM 867 C C . PRO A 1 104 ? -1.369 -0.293 16.023 1.00 88.12 104 PRO A C 1
ATOM 869 O O . PRO A 1 104 ? -1.547 0.019 17.201 1.00 88.12 104 PRO A O 1
ATOM 872 N N . ILE A 1 105 ? -2.332 -0.225 15.108 1.00 90.25 105 ILE A N 1
ATOM 873 C CA . ILE A 1 105 ? -3.707 0.141 15.443 1.00 90.25 105 ILE A CA 1
ATOM 874 C C . ILE A 1 105 ? -4.454 -1.140 15.848 1.00 90.25 105 ILE A C 1
ATOM 876 O O . ILE A 1 105 ? -4.449 -2.102 15.072 1.00 90.25 105 ILE A O 1
ATOM 880 N N . PRO A 1 106 ? -5.075 -1.195 17.044 1.00 89.38 106 PRO A N 1
ATOM 881 C CA . PRO A 1 106 ? -5.818 -2.370 17.492 1.00 89.38 106 PRO A CA 1
ATOM 882 C C . PRO A 1 106 ? -6.871 -2.808 16.473 1.00 89.38 106 PRO A C 1
ATOM 884 O O . PRO A 1 106 ? -7.523 -1.970 15.857 1.00 89.38 106 PRO A O 1
ATOM 887 N N . ASP A 1 107 ? -7.012 -4.123 16.298 1.00 91.19 107 ASP A N 1
ATOM 888 C CA . ASP A 1 107 ? -8.008 -4.765 15.425 1.00 91.19 107 ASP A CA 1
ATOM 889 C C . ASP A 1 107 ? -7.914 -4.431 13.925 1.00 91.19 107 ASP A C 1
ATOM 891 O O . ASP A 1 107 ? -8.726 -4.908 13.130 1.00 91.19 107 ASP A O 1
ATOM 895 N N . ILE A 1 108 ? -6.886 -3.686 13.506 1.00 94.12 108 ILE A N 1
ATOM 896 C CA . ILE A 1 108 ? -6.642 -3.354 12.103 1.00 94.12 108 ILE A CA 1
ATOM 897 C C . ILE A 1 108 ? -5.351 -4.012 11.626 1.00 94.12 108 ILE A C 1
ATOM 899 O O . ILE A 1 108 ? -4.297 -3.935 12.260 1.00 94.12 108 ILE A O 1
ATOM 903 N N . LYS A 1 109 ? -5.426 -4.652 10.459 1.00 94.44 109 LYS A N 1
ATOM 904 C CA . LYS A 1 109 ? -4.244 -5.163 9.769 1.00 94.44 109 LYS A CA 1
ATOM 905 C C . LYS A 1 109 ? -3.528 -4.022 9.057 1.00 94.44 109 LYS A C 1
ATOM 907 O O . LYS A 1 109 ? -4.150 -3.205 8.385 1.00 94.44 109 LYS A O 1
ATOM 912 N N . MET A 1 110 ? -2.208 -3.992 9.162 1.00 93.50 110 MET A N 1
ATOM 913 C CA . MET A 1 110 ? -1.369 -2.940 8.604 1.00 93.50 110 MET A CA 1
ATOM 914 C C . MET A 1 110 ? -0.324 -3.511 7.652 1.00 93.50 110 MET A C 1
ATOM 916 O O . MET A 1 110 ? 0.372 -4.471 7.986 1.00 93.50 110 MET A O 1
ATOM 920 N N . ILE A 1 111 ? -0.170 -2.883 6.489 1.00 91.62 111 ILE A N 1
ATOM 921 C CA . ILE A 1 111 ? 0.967 -3.099 5.596 1.00 91.62 111 ILE A CA 1
ATOM 922 C C . ILE A 1 111 ? 1.800 -1.820 5.577 1.00 91.62 111 ILE A C 1
ATOM 924 O O . ILE A 1 111 ? 1.315 -0.753 5.213 1.00 91.62 111 ILE A O 1
ATOM 928 N N . LEU A 1 112 ? 3.059 -1.922 5.985 1.00 91.25 112 LEU A N 1
ATOM 929 C CA . LEU A 1 112 ? 3.998 -0.806 6.007 1.00 91.25 112 LEU A CA 1
ATOM 930 C C . LEU A 1 112 ? 4.928 -0.933 4.813 1.00 91.25 112 LEU A C 1
ATOM 932 O O . LEU A 1 112 ? 5.636 -1.930 4.705 1.00 91.25 112 LEU A O 1
ATOM 936 N N . ILE A 1 113 ? 4.955 0.051 3.928 1.00 90.81 113 ILE A N 1
ATOM 937 C CA . ILE A 1 113 ? 5.892 0.063 2.810 1.00 90.81 113 ILE A CA 1
ATOM 938 C C . ILE A 1 113 ? 7.062 0.950 3.201 1.00 90.81 113 ILE A C 1
ATOM 940 O O . ILE A 1 113 ? 6.890 2.112 3.565 1.00 90.81 113 ILE A O 1
ATOM 944 N N . SER A 1 114 ? 8.272 0.407 3.137 1.00 86.81 114 SER A N 1
ATOM 945 C CA . SER A 1 114 ? 9.469 1.176 3.459 1.00 86.81 114 SER A CA 1
ATOM 946 C C . SER A 1 114 ? 10.647 0.795 2.571 1.00 86.81 114 SER A C 1
ATOM 948 O O . SER A 1 114 ? 10.658 -0.216 1.863 1.00 86.81 114 SER A O 1
ATOM 950 N N . SER A 1 115 ? 11.673 1.643 2.581 1.00 80.56 115 SER A N 1
ATOM 951 C CA . SER A 1 115 ? 12.960 1.331 1.946 1.00 80.56 115 SER A CA 1
ATOM 952 C C . SER A 1 115 ? 13.970 0.710 2.922 1.00 80.56 115 SER A C 1
ATOM 954 O O . SER A 1 115 ? 15.092 0.406 2.521 1.00 80.56 115 SER A O 1
ATOM 956 N N . TYR A 1 116 ? 13.582 0.505 4.185 1.00 73.44 116 TYR A N 1
ATOM 957 C CA . TYR A 1 116 ? 14.446 0.013 5.258 1.00 73.44 116 TYR A CA 1
ATOM 958 C C . TYR A 1 116 ? 14.018 -1.389 5.692 1.00 73.44 116 TYR A C 1
ATOM 960 O O . TYR A 1 116 ? 12.834 -1.671 5.835 1.00 73.44 116 TYR A O 1
ATOM 968 N N . ASN A 1 117 ? 14.978 -2.286 5.914 1.00 63.97 117 ASN A N 1
ATOM 969 C CA . ASN A 1 117 ? 14.663 -3.654 6.319 1.00 63.97 117 ASN A CA 1
ATOM 970 C C . ASN A 1 117 ? 14.166 -3.705 7.770 1.00 63.97 117 ASN A C 1
ATOM 972 O O . ASN A 1 117 ? 14.893 -3.331 8.688 1.00 63.97 117 ASN A O 1
ATOM 976 N N . HIS A 1 118 ? 12.964 -4.248 7.967 1.00 62.88 118 HIS A N 1
ATOM 977 C CA . HIS A 1 118 ? 12.448 -4.664 9.272 1.00 62.88 118 HIS A CA 1
ATOM 978 C C . HIS A 1 118 ? 12.572 -6.190 9.453 1.00 62.88 118 HIS A C 1
ATOM 980 O O . HIS A 1 118 ? 12.593 -6.916 8.459 1.00 62.88 118 HIS A O 1
ATOM 986 N N . PRO A 1 119 ? 12.629 -6.712 10.693 1.00 54.44 119 PRO A N 1
ATOM 987 C CA . PRO A 1 119 ? 12.795 -8.149 10.951 1.00 54.44 119 PRO A CA 1
ATOM 988 C C . PRO A 1 119 ? 11.667 -9.023 10.376 1.00 54.44 119 PRO A C 1
ATOM 990 O O . PRO A 1 119 ? 11.914 -10.141 9.938 1.00 54.44 119 PRO A O 1
ATOM 993 N N . THR A 1 120 ? 10.438 -8.503 10.340 1.00 64.44 120 THR A N 1
ATOM 994 C CA . THR A 1 120 ? 9.246 -9.134 9.749 1.00 64.44 120 THR A CA 1
ATOM 995 C C . THR A 1 120 ? 8.890 -8.461 8.424 1.00 64.44 120 THR A C 1
ATOM 997 O O . THR A 1 120 ? 7.844 -7.821 8.282 1.00 64.44 120 THR A O 1
ATOM 1000 N N . SER A 1 121 ? 9.803 -8.564 7.456 1.00 76.06 121 SER A N 1
ATOM 1001 C CA . SER A 1 121 ? 9.634 -7.961 6.135 1.00 76.06 121 SER A CA 1
ATOM 1002 C C . SER A 1 121 ? 9.483 -8.979 5.008 1.00 76.06 121 SER A C 1
ATOM 1004 O O . SER A 1 121 ? 10.184 -9.986 4.937 1.00 76.06 121 SER A O 1
ATOM 1006 N N . LEU A 1 122 ? 8.562 -8.676 4.099 1.00 80.19 122 LEU A N 1
ATOM 1007 C CA . LEU A 1 122 ? 8.533 -9.200 2.748 1.00 80.19 122 LEU A CA 1
ATOM 1008 C C . LEU A 1 122 ? 9.368 -8.257 1.879 1.00 80.19 122 LEU A C 1
ATOM 1010 O O . LEU A 1 122 ? 8.977 -7.116 1.635 1.00 80.19 122 LEU A O 1
ATOM 1014 N N . SER A 1 123 ? 10.521 -8.727 1.415 1.00 78.94 123 SER A N 1
ATOM 1015 C CA . SER A 1 123 ? 11.391 -7.937 0.546 1.00 78.94 123 SER A CA 1
ATOM 1016 C C . SER A 1 123 ? 10.957 -8.054 -0.911 1.00 78.94 123 SER A C 1
ATOM 1018 O O . SER A 1 123 ? 11.024 -9.125 -1.516 1.00 78.94 123 SER A O 1
ATOM 1020 N N . LEU A 1 124 ? 10.564 -6.931 -1.499 1.00 74.31 124 LEU A N 1
ATOM 1021 C CA . LEU A 1 124 ? 10.226 -6.799 -2.903 1.00 74.31 124 LEU A CA 1
ATOM 1022 C C . LEU A 1 124 ? 11.431 -6.259 -3.676 1.00 74.31 124 LEU A C 1
ATOM 1024 O O . LEU A 1 124 ? 11.827 -5.095 -3.566 1.00 74.31 124 LEU A O 1
ATOM 1028 N N . TYR A 1 125 ? 12.018 -7.140 -4.474 1.00 69.75 125 TYR A N 1
ATOM 1029 C CA . TYR A 1 125 ? 13.084 -6.797 -5.405 1.00 69.75 125 TYR A CA 1
ATOM 1030 C C . TYR A 1 125 ? 12.502 -6.466 -6.780 1.00 69.75 125 TYR A C 1
ATOM 1032 O O . TYR A 1 125 ? 11.347 -6.795 -7.047 1.00 69.75 125 TYR A O 1
ATOM 1040 N N . PRO A 1 126 ? 13.267 -5.808 -7.660 1.00 68.75 126 PRO A N 1
ATOM 1041 C CA . PRO A 1 126 ? 12.842 -5.577 -9.035 1.00 68.75 126 PRO A CA 1
ATOM 1042 C C . PRO A 1 126 ? 12.472 -6.873 -9.773 1.00 68.75 126 PRO A C 1
ATOM 1044 O O . PRO A 1 126 ? 12.876 -7.958 -9.345 1.00 68.75 126 PRO A O 1
ATOM 1047 N N . LEU A 1 127 ? 11.692 -6.748 -10.856 1.00 65.31 127 LEU A N 1
ATOM 1048 C CA . LEU A 1 127 ? 11.207 -7.890 -11.642 1.00 65.31 127 LEU A CA 1
ATOM 1049 C C . LEU A 1 127 ? 12.348 -8.854 -11.976 1.00 65.31 127 LEU A C 1
ATOM 1051 O O . LEU A 1 127 ? 13.412 -8.455 -12.456 1.00 65.31 127 LEU A O 1
ATOM 1055 N N . ARG A 1 128 ? 12.114 -10.144 -11.745 1.00 68.25 128 ARG A N 1
ATOM 1056 C CA . ARG A 1 128 ? 13.050 -11.189 -12.148 1.00 68.25 128 ARG A CA 1
ATOM 1057 C C . ARG A 1 128 ? 13.073 -11.276 -13.668 1.00 68.25 128 ARG A C 1
ATOM 1059 O O . ARG A 1 128 ? 12.057 -11.074 -14.332 1.00 68.25 128 ARG A O 1
ATOM 1066 N N . LEU A 1 129 ? 14.211 -11.690 -14.225 1.00 62.72 129 LEU A N 1
ATOM 1067 C CA . LEU A 1 129 ? 14.333 -11.932 -15.666 1.00 62.72 129 LEU A CA 1
ATOM 1068 C C . LEU A 1 129 ? 13.244 -12.893 -16.172 1.00 62.72 129 LEU A C 1
ATOM 1070 O O . LEU A 1 129 ? 12.653 -12.651 -17.214 1.00 62.72 129 LEU A O 1
ATOM 1074 N N . SER A 1 130 ? 12.918 -13.938 -15.408 1.00 67.62 130 SER A N 1
ATOM 1075 C CA . SER A 1 130 ? 11.843 -14.876 -15.748 1.00 67.62 130 SER A CA 1
ATOM 1076 C C . SER A 1 130 ? 10.460 -14.226 -15.842 1.00 67.62 130 SER A C 1
ATOM 1078 O O . SER A 1 130 ? 9.641 -14.690 -16.621 1.00 67.62 130 SER A O 1
ATOM 1080 N N . GLU A 1 131 ? 10.193 -13.177 -15.060 1.00 69.19 131 GLU A N 1
ATOM 1081 C CA . GLU A 1 131 ? 8.943 -12.408 -15.123 1.00 69.19 131 GLU A CA 1
ATOM 1082 C C . GLU A 1 131 ? 8.967 -11.458 -16.329 1.00 69.19 131 GLU A C 1
ATOM 1084 O O . GLU A 1 131 ? 7.995 -11.378 -17.073 1.00 69.19 131 GLU A O 1
ATOM 1089 N N . MET A 1 132 ? 10.109 -10.813 -16.597 1.00 66.81 132 MET A N 1
ATOM 1090 C CA . MET A 1 132 ? 10.287 -9.963 -17.784 1.00 66.81 132 MET A CA 1
ATOM 1091 C C . MET A 1 132 ? 10.140 -10.742 -19.098 1.00 66.81 132 MET A C 1
ATOM 1093 O O . MET A 1 132 ? 9.572 -10.228 -20.057 1.00 66.81 132 MET A O 1
ATOM 1097 N N . LEU A 1 133 ? 10.626 -11.985 -19.150 1.00 66.56 13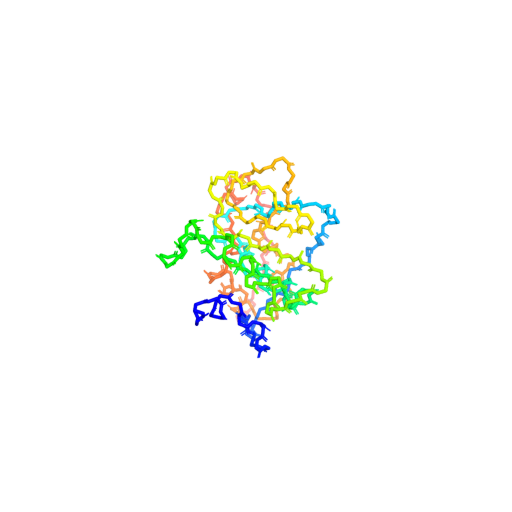3 LEU A N 1
ATOM 1098 C CA . LEU A 1 133 ? 10.554 -12.839 -20.341 1.00 66.56 133 LEU A CA 1
ATOM 1099 C C . LEU A 1 133 ? 9.131 -13.321 -20.671 1.00 66.56 133 LEU A C 1
ATOM 1101 O O . LEU A 1 133 ? 8.915 -13.858 -21.755 1.00 66.56 133 LEU A O 1
ATOM 1105 N N . GLN A 1 134 ? 8.154 -13.128 -19.777 1.00 67.94 134 GLN A N 1
ATOM 1106 C CA . GLN A 1 134 ? 6.741 -13.398 -20.082 1.00 67.94 134 GLN A CA 1
ATOM 1107 C C . GLN A 1 134 ? 6.126 -12.318 -20.986 1.00 67.94 134 GLN A C 1
ATOM 1109 O O . GLN A 1 134 ? 5.071 -12.534 -21.587 1.00 67.94 134 GLN A O 1
ATOM 1114 N N . VAL A 1 135 ? 6.783 -11.164 -21.119 1.00 66.56 135 VAL A N 1
ATOM 1115 C CA . VAL A 1 135 ? 6.343 -10.083 -21.999 1.00 66.56 135 VAL A CA 1
ATOM 1116 C C . VAL A 1 135 ? 6.741 -10.416 -23.431 1.00 66.56 135 VAL A C 1
ATOM 1118 O O . VAL A 1 135 ? 7.920 -10.530 -23.756 1.00 66.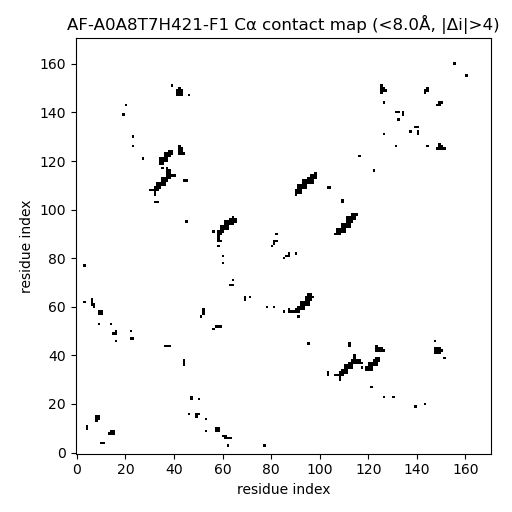56 135 VAL A O 1
ATOM 1121 N N . LYS A 1 136 ? 5.745 -10.550 -24.312 1.00 67.69 136 LYS A N 1
ATOM 1122 C CA . LYS A 1 136 ? 5.966 -10.899 -25.727 1.00 67.69 136 LYS A CA 1
ATOM 1123 C C . LYS A 1 136 ? 6.754 -9.838 -26.500 1.00 67.69 136 LYS A C 1
ATOM 1125 O O . LYS A 1 136 ? 7.382 -10.170 -27.499 1.00 67.69 136 LYS A O 1
ATOM 1130 N N . ASP A 1 137 ? 6.702 -8.586 -26.050 1.00 75.94 137 ASP A N 1
ATOM 1131 C CA . ASP A 1 137 ? 7.417 -7.461 -26.645 1.00 75.94 137 ASP A CA 1
ATOM 1132 C C . ASP A 1 137 ? 8.550 -6.960 -25.720 1.00 75.94 137 ASP A C 1
ATOM 1134 O O . ASP A 1 137 ? 8.278 -6.368 -24.668 1.00 75.94 137 ASP A O 1
ATOM 1138 N N . PRO A 1 138 ? 9.825 -7.138 -26.111 1.00 67.12 138 PRO A N 1
ATOM 1139 C CA . PRO A 1 138 ? 10.977 -6.656 -25.352 1.00 67.12 138 PRO A CA 1
ATOM 1140 C C . PRO A 1 138 ? 10.976 -5.141 -25.102 1.00 67.12 138 PRO A C 1
ATOM 1142 O O . PRO A 1 138 ? 11.517 -4.696 -24.088 1.00 67.12 138 PRO A O 1
ATOM 1145 N N . GLN A 1 139 ? 10.375 -4.336 -25.990 1.00 71.00 139 GLN A N 1
ATOM 1146 C CA . GLN A 1 139 ? 10.320 -2.881 -25.809 1.00 71.00 139 GLN A CA 1
ATOM 1147 C C . GLN A 1 139 ? 9.360 -2.498 -24.682 1.00 71.00 139 GLN A C 1
ATOM 1149 O O . GLN A 1 139 ? 9.704 -1.675 -23.833 1.00 71.00 139 GLN A O 1
ATOM 1154 N N . THR A 1 140 ? 8.197 -3.147 -24.617 1.00 68.69 140 THR A N 1
ATOM 1155 C CA . THR A 1 140 ? 7.249 -3.012 -23.505 1.00 68.69 140 THR A CA 1
ATOM 1156 C C . THR A 1 140 ? 7.879 -3.447 -22.182 1.00 68.69 140 THR A C 1
ATOM 1158 O O . THR A 1 140 ? 7.764 -2.728 -21.190 1.00 68.69 140 THR A O 1
ATOM 1161 N N . ALA A 1 141 ? 8.622 -4.560 -22.170 1.00 64.62 141 ALA A N 1
ATOM 1162 C CA . ALA A 1 141 ? 9.335 -5.024 -20.977 1.00 64.62 141 ALA A CA 1
ATOM 1163 C C . ALA A 1 141 ? 10.374 -3.999 -20.489 1.00 64.62 141 ALA A C 1
ATOM 1165 O O . ALA A 1 141 ? 10.446 -3.703 -19.296 1.00 64.62 141 ALA A O 1
ATOM 1166 N N . LEU A 1 142 ? 11.152 -3.422 -21.413 1.00 67.06 142 LEU A N 1
ATOM 1167 C CA . LEU A 1 142 ? 12.150 -2.396 -21.108 1.00 67.06 142 LEU A CA 1
ATOM 1168 C C . LEU A 1 142 ? 11.509 -1.080 -20.642 1.00 67.06 142 LEU A C 1
ATOM 1170 O O . LEU A 1 142 ? 12.010 -0.439 -19.720 1.00 67.06 142 LEU A O 1
ATOM 1174 N N . LYS A 1 143 ? 10.388 -0.675 -21.242 1.00 68.62 143 LYS A N 1
ATOM 1175 C CA . LYS A 1 143 ? 9.628 0.501 -20.807 1.00 68.62 143 LYS A CA 1
ATOM 1176 C C . LYS A 1 143 ? 9.097 0.306 -19.388 1.00 68.62 143 LYS A C 1
ATOM 1178 O O . LYS A 1 143 ? 9.347 1.150 -18.535 1.00 68.62 143 LYS A O 1
ATOM 1183 N N . HIS A 1 144 ? 8.456 -0.832 -19.112 1.00 62.62 144 HIS A N 1
ATOM 1184 C CA . HIS A 1 144 ? 8.008 -1.203 -17.764 1.00 62.62 144 HIS A CA 1
ATOM 1185 C C . HIS A 1 144 ? 9.150 -1.163 -16.755 1.00 62.62 144 HIS A C 1
ATOM 1187 O O . HIS A 1 144 ? 9.028 -0.593 -15.673 1.00 62.62 144 HIS A O 1
ATOM 1193 N N . TYR A 1 145 ? 10.293 -1.707 -17.154 1.00 68.00 145 TYR A N 1
ATOM 1194 C CA . TYR A 1 145 ? 11.517 -1.692 -16.377 1.00 68.00 145 TYR A CA 1
ATOM 1195 C C . TYR A 1 145 ? 12.003 -0.272 -16.042 1.00 68.00 145 TYR A C 1
ATOM 1197 O O . TYR A 1 145 ? 12.352 -0.013 -14.889 1.00 68.00 145 TYR A O 1
ATOM 1205 N N . LEU A 1 146 ? 12.025 0.645 -17.016 1.00 62.69 146 LEU A N 1
ATOM 1206 C CA . LEU A 1 146 ? 12.497 2.020 -16.818 1.00 62.69 146 LEU A CA 1
ATOM 1207 C C . LEU A 1 146 ? 11.501 2.852 -16.004 1.00 62.69 146 LEU A C 1
ATOM 1209 O O . LEU A 1 146 ? 11.915 3.696 -15.216 1.00 62.69 146 LEU A O 1
ATOM 1213 N N . THR A 1 147 ? 10.201 2.620 -16.190 1.00 61.34 147 THR A N 1
ATOM 1214 C CA . THR A 1 147 ? 9.138 3.414 -15.558 1.00 61.34 147 THR A CA 1
ATOM 1215 C C . THR A 1 147 ? 8.816 2.947 -14.136 1.00 61.34 147 THR A C 1
ATOM 1217 O O . THR A 1 147 ? 8.544 3.780 -13.277 1.00 61.34 147 THR A O 1
ATOM 1220 N N . TYR A 1 148 ? 8.886 1.640 -13.859 1.00 61.91 148 TYR A N 1
ATOM 1221 C CA . TYR A 1 148 ? 8.457 1.045 -12.582 1.00 61.91 148 TYR A CA 1
ATOM 1222 C C . TYR A 1 148 ? 9.594 0.326 -11.818 1.00 61.91 148 TYR A C 1
ATOM 1224 O O . TYR A 1 148 ? 9.336 -0.351 -10.822 1.00 61.91 148 TYR A O 1
ATOM 1232 N N . GLY A 1 149 ? 10.840 0.502 -12.291 1.00 56.19 149 GLY A N 1
ATOM 1233 C CA . GLY A 1 149 ? 12.127 0.212 -11.638 1.00 56.19 149 GLY A CA 1
ATOM 1234 C C . GLY A 1 149 ? 12.506 -1.267 -11.505 1.00 56.19 149 GLY A C 1
ATOM 1235 O O . GLY A 1 149 ? 12.544 -1.853 -10.422 1.00 56.19 149 GLY A O 1
ATOM 1236 N N . GLY A 1 150 ? 12.860 -1.850 -12.653 1.00 52.56 150 GLY A N 1
ATOM 1237 C CA . GLY A 1 150 ? 13.097 -3.278 -12.867 1.00 52.56 150 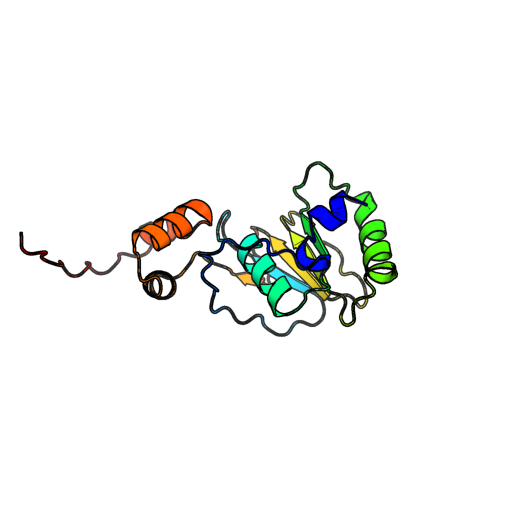GLY A CA 1
ATOM 1238 C C . GLY A 1 150 ? 14.524 -3.848 -12.710 1.00 52.56 150 GLY A C 1
ATOM 1239 O O . GLY A 1 150 ? 14.649 -5.049 -12.895 1.00 52.56 150 GLY A O 1
ATOM 1240 N N . PHE A 1 151 ? 15.586 -3.112 -12.335 1.00 46.69 151 PHE A N 1
ATOM 1241 C CA . PHE A 1 151 ? 16.850 -3.730 -11.845 1.00 46.69 151 PHE A CA 1
ATOM 1242 C C . PHE A 1 151 ? 17.519 -2.895 -10.751 1.00 46.69 151 PHE A C 1
ATOM 1244 O O . PHE A 1 151 ? 17.646 -1.678 -10.898 1.00 46.69 151 PHE A O 1
ATOM 1251 N N . PRO A 1 152 ? 18.121 -3.534 -9.734 1.00 41.44 152 PRO A N 1
ATOM 1252 C CA . PRO A 1 152 ? 19.203 -2.926 -8.987 1.00 41.44 152 PRO A CA 1
ATOM 1253 C C . PRO A 1 152 ? 20.475 -3.052 -9.833 1.00 41.44 152 PRO A C 1
ATOM 1255 O O . PRO A 1 152 ? 20.973 -4.159 -10.047 1.00 41.44 152 PRO A O 1
ATOM 1258 N N . ALA A 1 153 ? 21.075 -1.929 -10.230 1.00 38.16 153 ALA A N 1
ATOM 1259 C CA . ALA A 1 153 ? 22.448 -1.904 -10.753 1.00 38.16 153 ALA A CA 1
ATOM 1260 C C . ALA A 1 153 ? 23.454 -2.640 -9.826 1.00 38.16 153 ALA A C 1
ATOM 1262 O O . ALA A 1 153 ? 24.512 -3.080 -10.264 1.00 38.16 153 ALA A O 1
ATOM 1263 N N . VAL A 1 154 ? 23.086 -2.840 -8.554 1.00 38.72 154 VAL A N 1
ATOM 1264 C CA . VAL A 1 154 ? 23.851 -3.550 -7.520 1.00 38.72 154 VAL A CA 1
ATOM 1265 C C . VAL A 1 154 ? 23.882 -5.079 -7.707 1.00 38.72 154 VAL A C 1
ATOM 1267 O O . VAL A 1 154 ? 24.863 -5.706 -7.322 1.00 38.72 154 VAL A O 1
ATOM 1270 N N . TYR A 1 155 ? 22.877 -5.713 -8.331 1.00 36.38 155 TYR A N 1
ATOM 12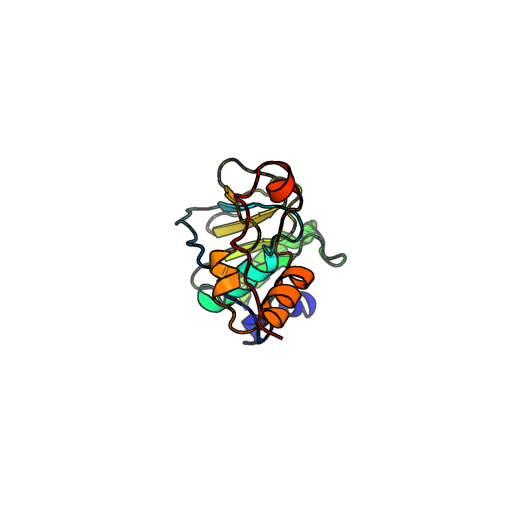71 C CA . TYR A 1 155 ? 22.914 -7.176 -8.528 1.00 36.38 155 TYR A CA 1
ATOM 1272 C C . TYR A 1 155 ? 23.850 -7.581 -9.680 1.00 36.38 155 TYR A C 1
ATOM 1274 O O . TYR A 1 155 ? 24.506 -8.619 -9.610 1.00 36.38 155 TYR A O 1
ATOM 1282 N N . LEU A 1 156 ? 23.976 -6.724 -10.704 1.00 40.50 156 LEU A N 1
ATOM 1283 C CA . LEU A 1 156 ? 24.915 -6.913 -11.820 1.00 40.50 156 LEU A CA 1
ATOM 1284 C C . LEU A 1 156 ? 26.377 -6.716 -11.411 1.00 40.50 156 LEU A C 1
ATOM 1286 O O . LEU A 1 156 ? 27.260 -7.302 -12.029 1.00 40.50 156 LEU A O 1
ATOM 1290 N N . SER A 1 157 ? 26.651 -5.909 -10.382 1.00 43.75 157 SER A N 1
ATOM 1291 C CA . SER A 1 157 ? 28.024 -5.675 -9.925 1.00 43.75 157 SER A CA 1
ATOM 1292 C C . SER A 1 157 ? 28.544 -6.755 -8.972 1.00 43.75 157 SER A C 1
ATOM 1294 O O . SER A 1 157 ? 29.757 -6.888 -8.825 1.00 43.75 157 SER A O 1
ATOM 1296 N N . GLN A 1 158 ? 27.659 -7.545 -8.349 1.00 43.75 158 GLN A N 1
ATOM 1297 C CA . GLN A 1 158 ? 28.035 -8.541 -7.335 1.00 43.75 158 GLN A CA 1
ATOM 1298 C C . GLN A 1 158 ? 27.961 -9.995 -7.813 1.00 43.75 158 GLN A C 1
ATOM 1300 O O . GLN A 1 158 ? 28.617 -10.852 -7.227 1.00 43.75 158 GLN A O 1
ATOM 1305 N N . ASN A 1 159 ? 27.242 -10.285 -8.901 1.00 43.28 159 ASN A N 1
ATOM 1306 C CA . ASN A 1 159 ? 27.202 -11.618 -9.496 1.00 43.28 159 ASN A CA 1
ATOM 1307 C C . ASN A 1 159 ? 27.735 -11.559 -10.925 1.00 43.28 159 ASN A C 1
ATOM 1309 O O . ASN A 1 159 ? 27.112 -10.962 -11.801 1.00 43.28 159 ASN A O 1
ATOM 1313 N N . LYS A 1 160 ? 28.884 -12.204 -11.173 1.00 40.81 160 LYS A N 1
ATOM 1314 C CA . LYS A 1 160 ? 29.342 -12.496 -12.537 1.00 40.81 160 LYS A CA 1
ATOM 1315 C C . LYS A 1 160 ? 28.245 -13.308 -13.219 1.00 40.81 160 LYS A C 1
ATOM 1317 O O . LYS A 1 160 ? 28.101 -14.497 -12.941 1.00 40.81 160 LYS A O 1
ATOM 1322 N N . LEU A 1 161 ? 27.453 -12.663 -14.070 1.00 45.16 161 LEU A N 1
ATOM 1323 C CA . LEU A 1 161 ? 26.510 -13.375 -14.917 1.00 45.16 161 LEU A CA 1
ATOM 1324 C C . LEU A 1 161 ? 27.297 -14.389 -15.763 1.00 45.16 161 LEU A C 1
ATOM 1326 O O . LEU A 1 161 ? 28.375 -14.046 -16.265 1.00 45.16 161 LEU A O 1
ATOM 1330 N N . PRO A 1 162 ? 26.801 -15.628 -15.929 1.00 47.75 162 PRO A N 1
ATOM 1331 C CA . PRO A 1 162 ? 27.338 -16.503 -16.958 1.00 47.75 162 PRO A CA 1
ATOM 1332 C C . PRO A 1 162 ? 27.207 -15.800 -18.320 1.00 47.75 162 PRO A C 1
ATOM 1334 O O . PRO A 1 162 ? 26.269 -15.018 -18.514 1.00 47.75 162 PRO A O 1
ATOM 1337 N N . PRO A 1 163 ? 28.142 -16.030 -19.258 1.00 40.47 163 PRO A N 1
ATOM 1338 C CA . PRO A 1 163 ? 28.085 -15.393 -20.564 1.00 40.47 163 PRO A CA 1
ATOM 1339 C C . PRO A 1 163 ? 26.748 -15.719 -21.233 1.00 40.47 163 PRO A C 1
ATOM 1341 O O . PRO A 1 163 ? 26.338 -16.881 -21.294 1.00 40.47 163 PRO A O 1
ATOM 1344 N N . LEU A 1 164 ? 26.060 -14.679 -21.705 1.00 41.66 164 LEU A N 1
ATOM 1345 C CA . LEU A 1 164 ? 24.827 -14.847 -22.464 1.00 41.66 164 LEU A CA 1
ATOM 1346 C C . LEU A 1 164 ? 25.131 -15.635 -23.748 1.00 41.66 164 LEU A C 1
ATOM 1348 O O . LEU A 1 164 ? 26.175 -15.403 -24.367 1.00 41.66 164 LEU A O 1
ATOM 1352 N N . PRO A 1 165 ? 24.242 -16.550 -24.173 1.00 37.34 165 PRO A N 1
ATOM 1353 C CA . PRO A 1 165 ? 24.392 -17.211 -25.457 1.00 37.34 165 PRO A CA 1
ATOM 1354 C C . PRO A 1 165 ? 24.372 -16.155 -26.565 1.00 37.34 165 PRO A C 1
ATOM 1356 O O . PRO A 1 165 ? 23.481 -15.308 -26.625 1.00 37.34 165 PRO A O 1
ATOM 1359 N N . ILE A 1 166 ? 25.379 -16.205 -27.436 1.00 39.75 166 ILE A N 1
ATOM 1360 C CA . ILE A 1 166 ? 25.449 -15.361 -28.626 1.00 39.75 166 ILE A CA 1
ATOM 1361 C C . ILE A 1 166 ? 24.300 -15.788 -29.545 1.00 39.75 166 ILE A C 1
ATOM 1363 O O . ILE A 1 166 ? 24.351 -16.852 -30.160 1.00 39.75 166 ILE A O 1
ATOM 1367 N N . ILE A 1 167 ? 23.254 -14.966 -29.625 1.00 40.66 167 ILE A N 1
ATOM 1368 C CA . ILE A 1 167 ? 22.200 -15.118 -30.627 1.00 40.66 167 ILE A CA 1
ATOM 1369 C C . ILE A 1 167 ? 22.711 -14.442 -31.898 1.00 40.66 167 ILE A C 1
ATOM 1371 O O . ILE A 1 167 ? 22.749 -13.217 -31.991 1.00 40.66 167 ILE A O 1
ATOM 1375 N N . ILE A 1 168 ? 23.146 -15.249 -32.865 1.00 39.09 168 ILE A N 1
ATOM 1376 C CA . ILE A 1 168 ? 23.476 -14.767 -34.207 1.00 39.09 168 ILE A CA 1
ATOM 1377 C C . ILE A 1 168 ? 22.151 -14.529 -34.929 1.00 39.09 168 ILE A C 1
ATOM 1379 O O . ILE A 1 168 ? 21.435 -15.478 -35.242 1.00 39.09 168 ILE A O 1
ATOM 1383 N N . ILE A 1 169 ? 21.820 -13.263 -35.174 1.00 37.31 169 ILE A N 1
ATOM 1384 C CA . ILE A 1 169 ? 20.722 -12.890 -36.067 1.00 37.31 169 ILE A CA 1
ATOM 1385 C C . ILE A 1 169 ? 21.309 -12.877 -37.486 1.00 37.31 169 ILE A C 1
ATOM 1387 O O . ILE A 1 169 ? 22.230 -12.093 -37.729 1.00 37.31 169 ILE A O 1
ATOM 1391 N N . PRO A 1 170 ? 20.861 -13.750 -38.405 1.00 42.69 170 PRO A N 1
ATOM 1392 C CA . PRO A 1 170 ? 21.296 -13.675 -39.793 1.00 42.69 170 PRO A CA 1
ATOM 1393 C C . PRO A 1 170 ? 20.765 -12.379 -40.422 1.00 42.69 170 PRO A C 1
ATOM 1395 O O . PRO A 1 170 ? 19.593 -12.043 -40.242 1.00 42.69 170 PRO A O 1
ATOM 1398 N N . LEU A 1 171 ? 21.663 -11.656 -41.099 1.00 50.25 171 LEU A N 1
ATOM 1399 C CA . LEU A 1 171 ? 21.362 -10.464 -41.900 1.00 50.25 171 LEU A CA 1
ATOM 1400 C C . LEU A 1 171 ? 20.619 -10.829 -43.187 1.00 50.25 171 LEU A C 1
ATOM 1402 O O . LEU A 1 171 ? 20.951 -11.888 -43.768 1.00 50.25 171 LEU A O 1
#

Foldseek 3Di:
DVVQCVQLVLLVPDQPADPLDQADPDDDDDDDFEEEAEEAVLQQSVVNVSVVCNVPNSLEGEDECPPPPDDPVCPVVSVVCSCPVSVGPAYEYEYAADPDDDDTDPSHHYYYYYHDDDPRYDYRGADDPVSLVVDPDNVSSVVCCVPRPHHDPVVPVPDPDDDDPDDDDDD

Solvent-accessible surface area (backbone atoms only — not comparable to full-atom values): 10556 Å² total; per-residue (Å²): 111,71,66,58,49,70,61,32,40,46,74,76,72,44,80,89,70,61,97,83,65,77,86,76,97,69,85,80,76,92,68,86,47,67,41,32,43,18,30,59,84,57,22,34,62,69,60,50,48,55,51,49,30,69,75,76,37,53,68,46,46,51,44,57,62,75,41,91,84,58,52,82,90,44,52,65,58,54,50,52,47,42,56,68,75,67,51,44,95,71,53,35,41,33,40,34,66,48,88,63,94,73,80,84,57,86,97,36,33,35,39,38,29,24,70,58,89,54,98,67,48,51,74,43,63,34,61,49,69,78,62,49,67,70,42,94,46,69,65,60,37,51,49,50,27,72,77,46,28,33,70,60,77,65,57,66,75,73,43,87,71,76,82,73,81,85,78,81,77,86,128

Sequence (171 aa):
MSRLEEWNPWWEGKSTLPSDFIPRQIEIPSFNHTLSLTGVKYGGKTTFIHYFIQQHYPEALYIPLSDPYFNPTSLSQYVEYYLKEINPSQPIIILDDVEHPIEPIPDIKMILISSYNHPTSLSLYPLRLSEMLQVKDPQTALKHYLTYGGFPAVYLSQNKLPPLPIIIIPL

Secondary structure (DSSP, 8-state):
-HHHHHH-GGGGT---S-TT------PPPP-SSEEEEE--TTSSHHHHHHHHHHHH-TT-EEEETTSTT--GGGHHHHHHHIIIII--SS-EEEEES--S--PPPTT-EEEEEESS--TTEEE-PSPPHHHHTT-S-HHHHHHHHHHHT---HHHHHHS-PPPPP------